Protein AF-A0A0F3M719-F1 (afdb_monomer_lite)

Radius of gyration: 29.71 Å; chains: 1; bounding box: 88×48×57 Å

Structure (mmCIF, N/CA/C/O backbone):
data_AF-A0A0F3M719-F1
#
_entry.id   AF-A0A0F3M719-F1
#
loop_
_atom_site.group_PDB
_atom_site.id
_atom_site.type_symbol
_atom_site.label_atom_id
_atom_site.label_alt_id
_atom_site.label_comp_id
_atom_site.label_asym_id
_atom_site.label_entity_id
_atom_site.label_seq_id
_atom_site.pdbx_PDB_ins_code
_atom_site.Cartn_x
_atom_site.Cartn_y
_atom_site.Cartn_z
_atom_site.occupancy
_atom_site.B_iso_or_equiv
_atom_site.auth_seq_id
_atom_site.auth_comp_id
_atom_site.auth_asym_id
_atom_site.auth_atom_id
_atom_site.pdbx_PDB_model_num
ATOM 1 N N . MET A 1 1 ? -66.375 -19.877 -27.639 1.00 40.12 1 MET A N 1
ATOM 2 C CA . MET A 1 1 ? -66.924 -20.881 -26.702 1.00 40.12 1 MET A CA 1
ATOM 3 C C . MET A 1 1 ? -67.035 -20.257 -25.321 1.00 40.12 1 MET A C 1
ATOM 5 O O . MET A 1 1 ? -66.329 -19.300 -25.039 1.00 40.12 1 MET A O 1
ATOM 9 N N . PHE A 1 2 ? -68.002 -20.745 -24.555 1.00 40.19 2 PHE A N 1
ATOM 10 C CA . PHE A 1 2 ? -68.650 -20.122 -23.407 1.00 40.19 2 PHE A CA 1
ATOM 11 C C . PHE A 1 2 ? -67.786 -19.983 -22.141 1.00 40.19 2 PHE A C 1
ATOM 13 O O . PHE A 1 2 ? -66.869 -20.765 -21.906 1.00 40.19 2 PHE A O 1
ATOM 20 N N . SER A 1 3 ? -68.163 -18.984 -21.333 1.00 46.34 3 SER A N 1
ATOM 21 C CA . SER A 1 3 ? -67.829 -18.742 -19.923 1.00 46.34 3 SER A CA 1
ATOM 22 C C . SER A 1 3 ? -67.869 -19.981 -19.025 1.00 46.34 3 SER A C 1
ATOM 24 O O . SER A 1 3 ? -68.595 -20.923 -19.327 1.00 46.34 3 SER A O 1
ATOM 26 N N . ASN A 1 4 ? -67.208 -19.901 -17.858 1.00 41.94 4 ASN A N 1
ATOM 27 C CA . ASN A 1 4 ? -67.813 -20.014 -16.507 1.00 41.94 4 ASN A CA 1
ATOM 28 C C . ASN A 1 4 ? -66.702 -19.962 -15.428 1.00 41.94 4 ASN A C 1
ATOM 30 O O . ASN A 1 4 ? -65.737 -20.709 -15.493 1.00 41.94 4 ASN A O 1
ATOM 34 N N . LYS A 1 5 ? -66.652 -18.911 -14.594 1.00 41.75 5 LYS A N 1
ATOM 35 C CA . LYS A 1 5 ? -67.224 -18.778 -13.227 1.00 41.75 5 LYS A CA 1
ATOM 36 C C . LYS A 1 5 ? -66.473 -19.547 -12.107 1.00 41.75 5 LYS A C 1
ATOM 38 O O . LYS A 1 5 ? -66.523 -20.765 -12.029 1.00 41.75 5 LYS A O 1
ATOM 43 N N . LYS A 1 6 ? -65.867 -18.751 -11.202 1.00 52.81 6 LYS A N 1
ATOM 44 C CA . LYS A 1 6 ? -65.631 -18.941 -9.735 1.00 52.81 6 LYS A CA 1
ATOM 45 C C . LYS A 1 6 ? -66.930 -19.401 -9.002 1.00 52.81 6 LYS A C 1
ATOM 47 O O . LYS A 1 6 ? -67.964 -19.336 -9.670 1.00 52.81 6 LYS A O 1
ATOM 52 N N . PRO A 1 7 ? -67.009 -19.658 -7.662 1.00 59.62 7 PRO A N 1
ATOM 53 C CA . PRO A 1 7 ? -66.020 -19.631 -6.551 1.00 59.62 7 PRO A CA 1
ATOM 54 C C . PRO A 1 7 ? -66.223 -20.756 -5.471 1.00 59.62 7 PRO A C 1
ATOM 56 O O . PRO A 1 7 ? -67.034 -21.655 -5.649 1.00 59.62 7 PRO A O 1
ATOM 59 N N . SER A 1 8 ? -65.564 -20.616 -4.304 1.00 40.12 8 SER A N 1
ATOM 60 C CA . SER A 1 8 ? -66.115 -20.847 -2.940 1.00 40.12 8 SER A CA 1
ATOM 61 C C . SER A 1 8 ? -65.545 -21.993 -2.094 1.00 40.12 8 SER A C 1
ATOM 63 O O . SER A 1 8 ? -65.624 -23.157 -2.476 1.00 40.12 8 SER A O 1
ATOM 65 N N . ASN A 1 9 ? -65.117 -21.599 -0.883 1.00 40.28 9 ASN A N 1
ATOM 66 C CA . ASN A 1 9 ? -65.198 -22.251 0.442 1.00 40.28 9 ASN A CA 1
ATOM 67 C C . ASN A 1 9 ? -63.859 -22.150 1.192 1.00 40.28 9 ASN A C 1
ATOM 69 O O . ASN A 1 9 ? -62.820 -22.401 0.598 1.00 40.28 9 ASN A O 1
ATOM 73 N N . LYS A 1 10 ? -63.793 -21.850 2.490 1.00 48.28 10 LYS A N 1
ATOM 74 C CA . LYS A 1 10 ? -64.814 -21.622 3.525 1.00 48.28 10 LYS A CA 1
ATOM 75 C C . LYS A 1 10 ? -64.131 -20.931 4.707 1.00 48.28 10 LYS A C 1
ATOM 77 O O . LYS A 1 10 ? -62.946 -21.148 4.944 1.00 48.28 10 LYS A O 1
ATOM 82 N N . ASP A 1 11 ? -64.923 -20.151 5.419 1.00 48.19 11 ASP A N 1
ATOM 83 C CA . ASP A 1 11 ? -64.611 -19.457 6.661 1.00 48.19 11 ASP A CA 1
ATOM 84 C C . ASP A 1 11 ? -64.196 -20.411 7.793 1.00 48.19 11 ASP A C 1
ATOM 86 O O . ASP A 1 11 ? -64.748 -21.506 7.925 1.00 48.19 11 ASP A O 1
ATOM 90 N N . TYR A 1 12 ? -63.300 -19.945 8.663 1.00 49.62 12 TYR A N 1
ATOM 91 C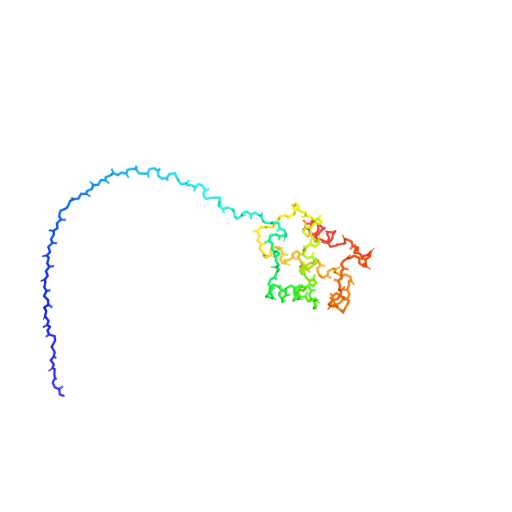 CA . TYR A 1 12 ? -63.414 -20.182 10.102 1.00 49.62 12 TYR A CA 1
ATOM 92 C C . TYR A 1 12 ? -62.745 -19.030 10.870 1.00 49.62 12 TYR A C 1
ATOM 94 O O . TYR A 1 12 ? -61.525 -18.894 10.917 1.00 49.62 12 TYR A O 1
ATOM 102 N N . GLU A 1 13 ? -63.574 -18.172 11.462 1.00 51.41 13 GLU A N 1
ATOM 103 C CA . GLU A 1 13 ? -63.201 -17.378 12.632 1.00 51.41 13 GLU A CA 1
ATOM 104 C C . GLU A 1 13 ? -63.058 -18.309 13.841 1.00 51.41 13 GLU A C 1
ATOM 106 O O . GLU A 1 13 ? -63.906 -19.180 14.025 1.00 51.41 13 GLU A O 1
ATOM 111 N N . GLN A 1 14 ? -62.080 -18.059 14.715 1.00 46.09 14 GLN A N 1
ATOM 112 C CA . GLN A 1 14 ? -62.305 -18.075 16.164 1.00 46.09 14 GLN A CA 1
ATOM 113 C C . GLN A 1 14 ? -61.354 -17.090 16.852 1.00 46.09 14 GLN A C 1
ATOM 115 O O . GLN A 1 14 ? -60.134 -17.169 16.732 1.00 46.09 14 GLN A O 1
ATOM 120 N N . ASN A 1 15 ? -61.967 -16.154 17.570 1.00 48.72 15 ASN A N 1
ATOM 121 C CA . ASN A 1 15 ? -61.346 -15.187 18.462 1.00 48.72 15 ASN A CA 1
ATOM 122 C C . ASN A 1 15 ? -60.939 -15.868 19.781 1.00 48.72 15 ASN A C 1
ATOM 124 O O . ASN A 1 15 ? -61.720 -16.653 20.316 1.00 48.72 15 ASN A O 1
ATOM 128 N N . SER A 1 16 ? -59.796 -15.497 20.367 1.00 50.06 16 SER A N 1
ATOM 129 C CA . SER A 1 16 ? -59.564 -15.653 21.812 1.00 50.06 16 SER A CA 1
ATOM 130 C C . SER A 1 16 ? -58.760 -14.472 22.374 1.00 50.06 16 SER A C 1
ATOM 132 O O . SER A 1 16 ? -57.556 -14.358 22.168 1.00 50.06 16 SER A O 1
ATOM 134 N N . GLU A 1 17 ? -59.511 -13.575 23.007 1.00 46.09 17 GLU A N 1
ATOM 135 C CA . GLU A 1 17 ? -59.223 -12.699 24.151 1.00 46.09 17 GLU A CA 1
ATOM 136 C C . GLU A 1 17 ? -57.779 -12.358 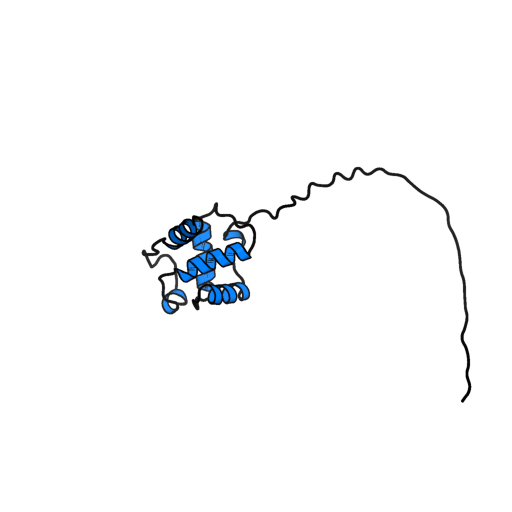24.591 1.00 46.09 17 GLU A C 1
ATOM 138 O O . GLU A 1 17 ? -56.966 -13.211 24.924 1.00 46.09 17 GLU A O 1
ATOM 143 N N . LEU A 1 18 ? -57.584 -11.037 24.742 1.00 48.41 18 LEU A N 1
ATOM 144 C CA . LEU A 1 18 ? -57.021 -10.321 25.903 1.00 48.41 18 LEU A CA 1
ATOM 145 C C . LEU A 1 18 ? -55.708 -10.819 26.533 1.00 48.41 18 LEU A C 1
ATOM 147 O O . LEU A 1 18 ? -55.706 -11.732 27.348 1.00 48.41 18 LEU A O 1
ATOM 151 N N . ALA A 1 19 ? -54.645 -10.026 26.352 1.00 41.00 19 ALA A N 1
ATOM 152 C CA . ALA A 1 19 ? -53.842 -9.507 27.469 1.00 41.00 19 ALA A CA 1
ATOM 153 C C 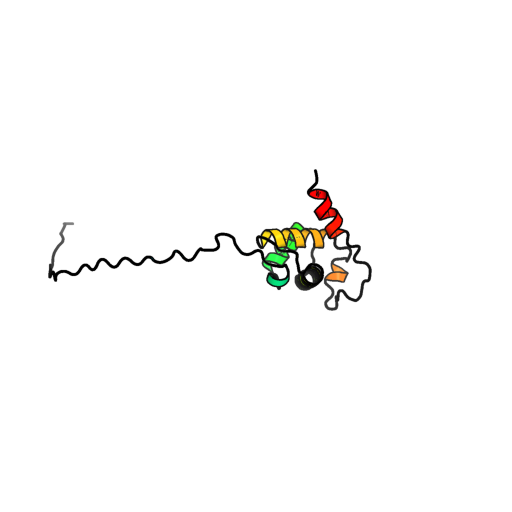. ALA A 1 19 ? -52.848 -8.438 26.979 1.00 41.00 19 ALA A C 1
ATOM 155 O O . ALA A 1 19 ? -51.827 -8.744 26.367 1.00 41.00 19 ALA A O 1
ATOM 156 N N . THR A 1 20 ? -53.103 -7.170 27.299 1.00 56.03 20 THR A N 1
ATOM 157 C CA . THR A 1 20 ? -52.022 -6.186 27.459 1.00 56.03 20 THR A CA 1
ATOM 158 C C . THR A 1 20 ? -51.188 -6.555 28.681 1.00 56.03 20 THR A C 1
ATOM 160 O O . THR A 1 20 ? -51.754 -6.836 29.738 1.00 56.03 20 THR A O 1
ATOM 163 N N . PRO A 1 21 ? -49.864 -6.388 28.601 1.00 46.16 21 PRO A N 1
ATOM 164 C CA . PRO A 1 21 ? -49.206 -5.670 29.675 1.00 46.16 21 PRO A CA 1
ATOM 165 C C . PRO A 1 21 ? -48.354 -4.538 29.107 1.00 46.16 21 PRO A C 1
ATOM 167 O O . PRO A 1 21 ? -47.426 -4.740 28.325 1.00 46.16 21 PRO A O 1
ATOM 170 N N . ALA A 1 22 ? -48.671 -3.326 29.556 1.00 52.62 22 ALA A N 1
ATOM 171 C CA . ALA A 1 22 ? -47.708 -2.246 29.595 1.00 52.62 22 ALA A CA 1
ATOM 172 C C . ALA A 1 22 ? -46.521 -2.714 30.446 1.00 52.62 22 ALA A C 1
ATOM 174 O O . ALA A 1 22 ? -46.652 -2.909 31.653 1.00 52.62 22 ALA A O 1
ATOM 175 N N . ILE A 1 23 ? -45.370 -2.911 29.812 1.00 55.78 23 ILE A N 1
ATOM 176 C CA . ILE A 1 23 ? -44.088 -2.946 30.504 1.00 55.78 23 ILE A CA 1
ATOM 177 C C . ILE A 1 23 ? -43.212 -1.929 29.794 1.00 55.78 23 ILE A C 1
ATOM 179 O O . ILE A 1 23 ? -42.648 -2.183 28.731 1.00 55.78 23 ILE A O 1
ATOM 183 N N . THR A 1 24 ? -43.147 -0.753 30.409 1.00 55.75 24 THR A N 1
ATOM 184 C CA . THR A 1 24 ? -42.039 0.186 30.306 1.00 55.75 24 THR A CA 1
ATOM 185 C C . THR A 1 24 ? -40.735 -0.597 30.405 1.00 55.75 24 THR A C 1
ATOM 187 O O . THR A 1 24 ? -40.338 -1.086 31.463 1.00 55.75 24 THR A O 1
ATOM 190 N N . LYS A 1 25 ? -40.078 -0.767 29.264 1.00 51.66 25 LYS A N 1
ATOM 191 C CA . LYS A 1 25 ? -38.650 -1.023 29.218 1.00 51.66 25 LYS A CA 1
ATOM 192 C C . LYS A 1 25 ? -38.047 0.267 28.713 1.00 51.66 25 LYS A C 1
ATOM 194 O O . LYS A 1 25 ? -38.029 0.520 27.511 1.00 51.66 25 LYS A O 1
ATOM 199 N N . ASP A 1 26 ? -37.578 1.067 29.662 1.00 50.09 26 ASP A N 1
ATOM 200 C CA . ASP A 1 26 ? -36.448 1.960 29.460 1.00 50.09 26 ASP A CA 1
ATOM 201 C C . ASP A 1 26 ? -35.283 1.086 28.979 1.00 50.09 26 ASP A C 1
ATOM 203 O O . ASP A 1 26 ? -34.432 0.643 29.746 1.00 50.09 26 ASP A O 1
ATOM 207 N N . SER A 1 27 ? -35.315 0.717 27.698 1.00 52.25 27 SER A N 1
ATOM 208 C CA . SER A 1 27 ? -34.164 0.151 27.029 1.00 52.25 27 SER A CA 1
ATOM 209 C C . SER A 1 27 ? -33.280 1.346 26.772 1.00 52.25 27 SER A C 1
ATOM 211 O O . SER A 1 27 ? -33.437 2.052 25.777 1.00 52.25 27 SER A O 1
ATOM 213 N N . GLU A 1 28 ? -32.428 1.602 27.758 1.00 57.78 28 GLU A N 1
ATOM 214 C CA . GLU A 1 28 ? -31.214 2.380 27.640 1.00 57.78 28 GLU A CA 1
ATOM 215 C C . GLU A 1 28 ? -30.678 2.173 26.223 1.00 57.78 28 GLU A C 1
ATOM 217 O O . GLU A 1 28 ? -30.270 1.073 25.840 1.00 57.78 28 GLU A O 1
ATOM 222 N N . VAL A 1 29 ? -30.842 3.206 25.395 1.00 54.56 29 VAL A N 1
ATOM 223 C CA . VAL A 1 29 ? -30.258 3.268 24.064 1.00 54.56 29 VAL A CA 1
ATOM 224 C C . VAL A 1 29 ? -28.768 3.213 24.332 1.00 54.56 29 VAL A C 1
ATOM 226 O O . VAL A 1 29 ? -28.162 4.225 24.691 1.00 54.56 29 VAL A O 1
ATOM 229 N N . GLU A 1 30 ? -28.210 2.002 24.258 1.00 55.75 30 GLU A N 1
ATOM 230 C CA . GLU A 1 30 ? -26.781 1.762 24.207 1.00 55.75 30 GLU A CA 1
ATOM 231 C C . GLU A 1 30 ? -26.267 2.770 23.195 1.00 55.75 30 GLU A C 1
ATOM 233 O O . GLU A 1 30 ? -26.687 2.754 22.034 1.00 55.75 30 GLU A O 1
ATOM 238 N N . LYS A 1 31 ? -25.496 3.745 23.688 1.00 56.78 31 LYS A N 1
ATOM 239 C CA . LYS A 1 31 ? -24.951 4.828 22.883 1.00 56.78 31 LYS A CA 1
ATOM 240 C C . LYS A 1 31 ? -24.117 4.167 21.804 1.00 56.78 31 LYS A C 1
ATOM 242 O O . LYS A 1 31 ? -22.946 3.862 22.007 1.00 56.78 31 LYS A O 1
ATOM 247 N N . ASN A 1 32 ? -24.758 3.931 20.670 1.00 57.97 32 ASN A N 1
ATOM 248 C CA . ASN A 1 32 ? -24.142 3.580 19.423 1.00 57.97 32 ASN A CA 1
ATOM 249 C C . ASN A 1 32 ? -23.078 4.644 19.204 1.00 57.97 32 ASN A C 1
ATOM 251 O O . ASN A 1 32 ? -23.387 5.808 18.951 1.00 57.97 32 ASN A O 1
ATOM 255 N N . GLU A 1 33 ? -21.811 4.280 19.399 1.00 59.00 33 GLU A N 1
ATOM 256 C CA . GLU A 1 33 ? -20.704 5.136 19.013 1.00 59.00 33 GLU A CA 1
ATOM 257 C C . GLU A 1 33 ? -20.883 5.398 17.513 1.00 59.00 33 GLU A C 1
ATOM 259 O O . GLU A 1 33 ? -20.552 4.580 16.660 1.00 59.00 33 GLU A O 1
ATOM 264 N N . CYS A 1 34 ? -21.505 6.537 17.209 1.00 60.91 34 CYS A N 1
ATOM 265 C CA . CYS A 1 34 ? -22.009 6.940 15.896 1.00 60.91 34 CYS A CA 1
ATOM 266 C C . CYS A 1 34 ? -20.868 7.139 14.879 1.00 60.91 34 CYS A C 1
ATOM 268 O O . CYS A 1 34 ? -21.080 7.325 13.683 1.00 60.91 34 CYS A O 1
ATOM 270 N N . CYS A 1 35 ? -19.626 7.061 15.353 1.00 60.09 35 CYS A N 1
ATOM 271 C CA . CYS A 1 35 ? -18.426 7.289 14.582 1.00 60.09 35 CYS A CA 1
ATOM 272 C C . CYS A 1 35 ? -17.678 5.962 14.396 1.00 60.09 35 CYS A C 1
ATOM 274 O O . CYS A 1 35 ? -17.277 5.357 15.395 1.00 60.09 35 CYS A O 1
ATOM 276 N N . PRO A 1 36 ? -17.401 5.521 13.154 1.00 63.69 36 PRO A N 1
ATOM 277 C CA . PRO A 1 36 ? -16.514 4.387 12.943 1.00 63.69 36 PRO A CA 1
ATOM 278 C C . PRO A 1 36 ? -15.166 4.675 13.613 1.00 63.69 36 PRO A C 1
ATOM 280 O O . PRO A 1 36 ? -14.522 5.696 13.342 1.00 63.69 36 PRO A O 1
ATOM 283 N N . LYS A 1 37 ? -14.749 3.781 14.517 1.00 75.50 37 LYS A N 1
ATOM 284 C CA . LYS A 1 37 ? -13.455 3.882 15.200 1.00 75.50 37 LYS A CA 1
ATOM 285 C C . LYS A 1 37 ? -12.358 3.967 14.148 1.00 75.50 37 LYS A C 1
ATOM 287 O O . LYS A 1 37 ? -12.283 3.128 13.249 1.00 75.50 37 LYS A O 1
ATOM 292 N N . ARG A 1 38 ? -11.513 4.996 14.252 1.00 85.56 38 ARG A N 1
ATOM 293 C CA . ARG A 1 38 ? -10.373 5.153 13.345 1.00 85.56 38 ARG A CA 1
ATOM 294 C C . ARG A 1 38 ? -9.445 3.955 13.520 1.00 85.56 38 ARG A C 1
ATOM 296 O O . ARG A 1 38 ? -9.071 3.625 14.642 1.00 85.56 38 ARG A O 1
ATOM 303 N N . LYS A 1 39 ? -9.059 3.340 12.408 1.00 89.44 39 LYS A N 1
ATOM 304 C CA . LYS A 1 39 ? -8.203 2.149 12.379 1.00 89.44 39 LYS A CA 1
ATOM 305 C C . LYS A 1 39 ? -6.770 2.517 12.012 1.00 89.44 39 LYS A C 1
ATOM 307 O O . LYS A 1 39 ? -6.546 3.473 11.266 1.00 89.44 39 LYS A O 1
ATOM 312 N N . ARG A 1 40 ? -5.798 1.779 12.532 1.00 91.75 40 ARG A N 1
ATOM 313 C CA . ARG A 1 40 ? -4.373 1.901 12.197 1.00 91.75 40 ARG A CA 1
ATOM 314 C C . ARG A 1 40 ? -4.089 1.240 10.852 1.00 91.75 40 ARG A C 1
ATOM 316 O O . ARG A 1 40 ? -4.855 0.397 10.408 1.00 91.75 40 ARG A O 1
ATOM 323 N N . LEU A 1 41 ? -2.960 1.574 10.221 1.00 90.06 41 LEU A N 1
ATOM 324 C CA . LEU A 1 41 ? -2.508 0.920 8.975 1.00 90.06 41 LEU A CA 1
ATOM 325 C C . LEU A 1 41 ? -2.415 -0.605 9.108 1.00 90.06 41 LEU A C 1
ATOM 327 O O . LEU A 1 41 ? -2.820 -1.317 8.194 1.00 90.06 41 LEU A O 1
ATOM 331 N N . ALA A 1 42 ? -1.923 -1.087 10.253 1.00 90.81 42 ALA A N 1
ATOM 332 C CA . ALA A 1 42 ? -1.797 -2.516 10.534 1.00 90.81 42 ALA A CA 1
ATOM 333 C C . ALA A 1 42 ? -3.148 -3.250 10.469 1.00 90.81 42 ALA A C 1
ATOM 335 O O . ALA A 1 42 ? -3.192 -4.401 10.049 1.00 90.81 42 ALA A O 1
ATOM 336 N N . ASP A 1 43 ? -4.251 -2.572 10.798 1.00 93.69 43 ASP A N 1
ATOM 337 C CA . ASP A 1 43 ? -5.595 -3.162 10.807 1.00 93.69 43 ASP A CA 1
ATOM 338 C C . ASP A 1 43 ? -6.150 -3.409 9.391 1.00 93.69 43 ASP A C 1
ATOM 340 O O . ASP A 1 43 ? -7.204 -4.025 9.238 1.00 93.69 43 ASP A O 1
ATOM 344 N N . TYR A 1 44 ? -5.476 -2.896 8.355 1.00 93.38 44 TYR A N 1
ATOM 345 C CA . TYR A 1 44 ? -5.823 -3.110 6.947 1.00 93.38 44 TYR A CA 1
ATOM 346 C C . TYR A 1 44 ? -4.927 -4.154 6.271 1.00 93.38 44 TYR A C 1
ATOM 348 O O . TYR A 1 44 ? -5.038 -4.351 5.063 1.00 93.38 44 TYR A O 1
ATOM 356 N N . TYR A 1 45 ? -4.025 -4.799 7.016 1.00 93.56 45 TYR A N 1
ATOM 357 C CA . TYR A 1 45 ? -3.152 -5.835 6.480 1.00 93.56 45 TYR A CA 1
ATOM 358 C C . TYR A 1 45 ? -3.798 -7.233 6.574 1.00 93.56 45 TYR A C 1
ATOM 360 O O . TYR A 1 45 ? -4.314 -7.582 7.637 1.00 93.56 45 TYR A O 1
ATOM 368 N N . PRO A 1 46 ? -3.687 -8.081 5.533 1.00 95.94 46 PRO A N 1
ATOM 369 C CA . PRO A 1 46 ? -3.171 -7.774 4.198 1.00 95.94 46 PRO A CA 1
ATOM 370 C C . PRO A 1 46 ? -4.225 -7.079 3.322 1.00 95.94 46 PRO A C 1
ATOM 372 O O . PRO A 1 46 ? -5.428 -7.272 3.498 1.00 95.94 46 PRO A O 1
ATOM 375 N N . LEU A 1 47 ? -3.766 -6.315 2.330 1.00 95.88 47 LEU A N 1
ATOM 376 C CA . LEU A 1 47 ? -4.635 -5.783 1.280 1.00 95.88 47 LEU A CA 1
ATOM 377 C C . LEU A 1 47 ? -5.047 -6.888 0.310 1.00 95.88 47 LEU A C 1
ATOM 379 O O . LEU A 1 47 ? -4.289 -7.838 0.080 1.00 95.88 47 LEU A O 1
ATOM 383 N N . THR A 1 48 ? -6.239 -6.745 -0.271 1.00 96.81 48 THR A N 1
ATOM 384 C CA . THR A 1 48 ? -6.769 -7.708 -1.241 1.00 96.81 48 THR A CA 1
ATOM 385 C C . THR A 1 48 ? -6.191 -7.463 -2.643 1.00 96.81 48 THR A C 1
ATOM 387 O O . THR A 1 48 ? -5.649 -6.385 -2.917 1.00 96.81 48 THR A O 1
ATOM 390 N N . PRO A 1 49 ? -6.292 -8.433 -3.570 1.00 97.25 49 PRO A N 1
ATOM 391 C CA . PRO A 1 49 ? -5.900 -8.228 -4.966 1.00 97.25 49 PRO A CA 1
ATOM 392 C C . PRO A 1 49 ? -6.591 -7.033 -5.632 1.00 97.25 49 PRO A C 1
ATOM 394 O O . PRO A 1 49 ? -5.961 -6.307 -6.399 1.00 97.25 49 PRO A O 1
ATOM 397 N N . GLU A 1 50 ? -7.854 -6.775 -5.299 1.00 97.69 50 GLU A N 1
ATOM 398 C CA . G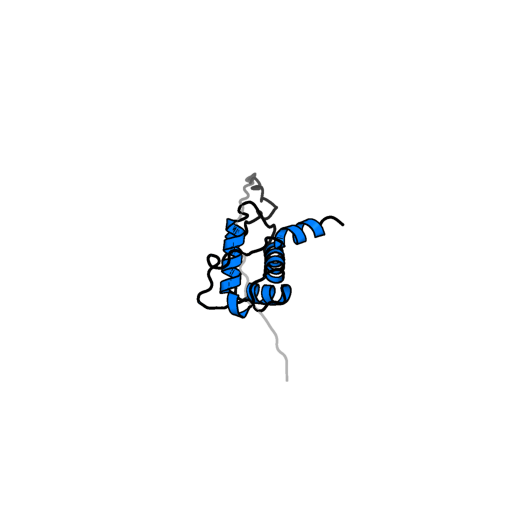LU A 1 50 ? -8.622 -5.644 -5.825 1.00 97.69 50 GLU A CA 1
ATOM 399 C C . GLU A 1 50 ? -8.030 -4.309 -5.358 1.00 97.69 50 GLU A C 1
ATOM 401 O O . GLU A 1 50 ? -7.853 -3.391 -6.162 1.00 97.69 50 GLU A O 1
ATOM 406 N N . ASP A 1 51 ? -7.653 -4.217 -4.079 1.00 97.19 51 ASP A N 1
ATOM 407 C CA . ASP A 1 51 ? -6.969 -3.042 -3.536 1.00 97.19 51 ASP A CA 1
ATOM 408 C C . ASP A 1 51 ? -5.625 -2.814 -4.234 1.00 97.19 51 ASP A C 1
ATOM 410 O O . ASP A 1 51 ? -5.271 -1.677 -4.544 1.00 97.19 51 ASP A O 1
ATOM 414 N N . ALA A 1 52 ? -4.877 -3.886 -4.512 1.00 96.69 52 ALA A N 1
ATOM 415 C CA . ALA A 1 52 ? -3.600 -3.795 -5.210 1.00 96.69 52 ALA A CA 1
ATOM 416 C C . ALA A 1 52 ? -3.768 -3.234 -6.630 1.00 96.69 52 ALA A C 1
ATOM 418 O O . ALA A 1 52 ? -3.017 -2.343 -7.022 1.00 96.69 52 ALA A O 1
ATOM 419 N N . VAL A 1 53 ? -4.786 -3.677 -7.377 1.00 97.56 53 VAL A N 1
ATOM 420 C CA . VAL A 1 53 ? -5.102 -3.127 -8.708 1.00 97.56 53 VAL A CA 1
ATOM 421 C C . VAL A 1 53 ? -5.454 -1.640 -8.622 1.00 97.56 53 VAL A C 1
ATOM 423 O O . VAL A 1 53 ? -4.998 -0.844 -9.446 1.00 97.56 53 VAL A O 1
ATOM 426 N N . ILE A 1 54 ? -6.230 -1.236 -7.612 1.00 97.56 54 ILE A N 1
ATOM 427 C CA . ILE A 1 54 ? -6.547 0.178 -7.366 1.00 97.56 54 ILE A CA 1
ATOM 428 C C . ILE A 1 54 ? -5.264 0.973 -7.086 1.00 97.56 54 ILE A C 1
ATOM 430 O O . ILE A 1 54 ? -5.034 2.010 -7.707 1.00 97.56 54 ILE A O 1
ATOM 434 N N . LEU A 1 55 ? -4.395 0.471 -6.207 1.00 97.06 55 LEU A N 1
ATOM 435 C CA . LEU A 1 55 ? -3.133 1.119 -5.849 1.00 97.06 55 LEU A CA 1
ATOM 436 C C . LEU A 1 55 ? -2.179 1.250 -7.035 1.00 97.06 55 LEU A C 1
ATOM 438 O O . LEU A 1 55 ? -1.551 2.298 -7.190 1.00 97.06 55 LEU A O 1
ATOM 442 N N . GLN A 1 56 ? -2.096 0.235 -7.893 1.00 96.88 56 GLN A N 1
ATOM 443 C CA . GLN A 1 56 ? -1.289 0.283 -9.113 1.00 96.88 56 GLN A CA 1
ATOM 444 C C . GLN A 1 56 ? -1.762 1.397 -10.051 1.00 96.88 56 GLN A C 1
ATOM 446 O O . GLN A 1 56 ? -0.947 2.170 -10.556 1.00 96.88 56 GLN A O 1
ATOM 451 N N . ARG A 1 57 ? -3.084 1.535 -10.229 1.00 96.94 57 ARG A N 1
ATOM 452 C CA . ARG A 1 57 ? -3.682 2.608 -11.040 1.00 96.94 57 ARG A CA 1
ATOM 453 C C . ARG A 1 57 ? -3.437 3.986 -10.427 1.00 96.94 57 ARG A C 1
ATOM 455 O O . ARG A 1 57 ? -2.997 4.890 -11.125 1.00 96.94 57 ARG A O 1
ATOM 462 N N . MET A 1 58 ? -3.681 4.142 -9.126 1.00 95.06 58 MET A N 1
ATOM 463 C CA . MET A 1 58 ? -3.539 5.429 -8.432 1.00 95.06 58 MET A CA 1
ATOM 464 C C . MET A 1 58 ? -2.089 5.910 -8.351 1.00 95.06 58 MET A C 1
ATOM 466 O O . MET A 1 58 ? -1.838 7.109 -8.402 1.00 95.06 58 MET A O 1
ATOM 470 N N . SER A 1 59 ? -1.136 4.988 -8.205 1.00 93.44 59 SER A N 1
ATOM 471 C CA . SER A 1 59 ? 0.290 5.323 -8.140 1.00 93.44 59 SER A CA 1
ATOM 472 C C . SER A 1 59 ? 0.960 5.407 -9.511 1.00 93.44 59 SER A C 1
ATOM 474 O O . SER A 1 59 ? 2.060 5.940 -9.598 1.00 93.44 59 SER A O 1
ATOM 476 N N . SER A 1 60 ? 0.315 4.909 -10.576 1.00 95.00 60 SER A N 1
ATOM 477 C CA . SER A 1 60 ? 0.928 4.695 -11.899 1.00 95.00 60 SER A CA 1
ATOM 478 C C . SER A 1 60 ? 2.167 3.789 -11.851 1.00 95.00 60 SER A C 1
ATOM 480 O O . SER A 1 60 ? 3.139 3.986 -12.579 1.00 95.00 60 SER A O 1
ATOM 482 N N . ARG A 1 61 ? 2.152 2.791 -10.959 1.00 93.94 61 ARG A N 1
ATOM 483 C CA . ARG A 1 61 ? 3.271 1.873 -10.710 1.00 93.94 61 ARG A CA 1
ATOM 484 C C . ARG A 1 61 ? 2.761 0.438 -10.626 1.00 93.94 61 ARG A C 1
ATOM 486 O O . ARG A 1 61 ? 1.898 0.131 -9.812 1.00 93.94 61 ARG A O 1
ATOM 493 N N . SER A 1 62 ? 3.332 -0.473 -11.407 1.00 95.06 62 SER A N 1
ATOM 494 C CA . SER A 1 62 ? 2.952 -1.895 -11.455 1.00 95.06 62 SER A CA 1
ATOM 495 C C . SER A 1 62 ? 3.638 -2.743 -10.370 1.00 95.06 62 SER A C 1
ATOM 497 O O . SER A 1 62 ? 4.177 -3.818 -10.636 1.00 95.06 62 SER A O 1
ATOM 499 N N . PHE A 1 63 ? 3.638 -2.267 -9.122 1.00 94.00 63 PHE A N 1
ATOM 500 C CA . PHE A 1 63 ? 4.140 -3.054 -7.994 1.00 94.00 63 PHE A CA 1
ATOM 501 C C . PHE A 1 63 ? 3.220 -4.240 -7.697 1.00 94.00 63 PHE A C 1
ATOM 503 O O . PHE A 1 63 ? 1.995 -4.108 -7.704 1.00 94.00 63 PHE A O 1
ATOM 510 N N . ASN A 1 64 ? 3.797 -5.405 -7.420 1.00 94.19 64 ASN A N 1
ATOM 511 C CA . ASN A 1 64 ? 3.035 -6.596 -7.083 1.00 94.19 64 ASN A CA 1
ATOM 512 C C . ASN A 1 64 ? 2.428 -6.486 -5.670 1.00 94.19 64 ASN A C 1
ATOM 514 O O . ASN A 1 64 ? 2.873 -5.706 -4.824 1.00 94.19 64 ASN A O 1
ATOM 518 N N . ILE A 1 65 ? 1.390 -7.283 -5.410 1.00 95.38 65 ILE A N 1
ATOM 519 C CA . ILE A 1 65 ? 0.678 -7.262 -4.125 1.00 95.38 65 ILE A CA 1
ATOM 520 C C . ILE A 1 65 ? 1.589 -7.605 -2.940 1.00 95.38 65 ILE A C 1
ATOM 522 O O . ILE A 1 65 ? 1.400 -7.074 -1.848 1.00 95.38 65 ILE A O 1
ATOM 526 N N . TYR A 1 66 ? 2.603 -8.449 -3.154 1.00 93.69 66 TYR A N 1
ATOM 527 C CA . TYR A 1 66 ? 3.563 -8.811 -2.117 1.00 93.69 66 TYR A CA 1
ATOM 528 C C . TYR A 1 66 ? 4.342 -7.580 -1.641 1.00 93.69 66 TYR A C 1
ATOM 530 O O . TYR A 1 66 ? 4.317 -7.267 -0.453 1.00 93.69 66 TYR A O 1
ATOM 538 N N . PHE A 1 67 ? 4.948 -6.826 -2.560 1.00 92.81 67 PHE A N 1
ATOM 539 C CA . PHE A 1 67 ? 5.658 -5.589 -2.252 1.00 92.81 67 PHE A CA 1
ATOM 540 C C . PHE A 1 67 ? 4.740 -4.560 -1.590 1.00 92.81 67 PHE A C 1
ATOM 542 O O . PHE A 1 67 ? 5.103 -3.977 -0.570 1.00 92.81 67 PHE A O 1
ATOM 549 N N . ILE A 1 68 ? 3.531 -4.374 -2.130 1.00 94.44 68 ILE A N 1
ATOM 550 C CA . ILE A 1 68 ? 2.532 -3.447 -1.579 1.00 94.44 68 ILE A CA 1
ATOM 551 C C . ILE A 1 68 ? 2.218 -3.787 -0.112 1.00 94.44 68 ILE A C 1
ATOM 553 O O . ILE A 1 68 ? 2.218 -2.903 0.746 1.00 94.44 68 ILE A O 1
ATOM 557 N N . ASN A 1 69 ? 1.995 -5.065 0.193 1.00 95.00 69 ASN A N 1
ATOM 558 C CA . ASN A 1 69 ? 1.706 -5.534 1.547 1.00 95.00 69 ASN A CA 1
ATOM 559 C C . ASN A 1 69 ? 2.917 -5.403 2.481 1.00 95.00 69 ASN A C 1
ATOM 561 O O . ASN A 1 69 ? 2.765 -5.003 3.637 1.00 95.00 69 ASN A O 1
ATOM 565 N N . GLN A 1 70 ? 4.128 -5.654 1.984 1.00 91.50 70 GLN A N 1
ATOM 566 C CA . GLN A 1 70 ? 5.350 -5.413 2.751 1.00 91.50 70 GLN A CA 1
ATOM 567 C C . GLN A 1 70 ? 5.536 -3.913 3.051 1.00 91.50 70 GLN A C 1
ATOM 569 O O . GLN A 1 70 ? 5.925 -3.546 4.162 1.00 91.50 70 GLN A O 1
ATOM 574 N N . LEU A 1 71 ? 5.230 -3.027 2.093 1.00 91.44 71 LEU A N 1
ATOM 575 C CA . LEU A 1 71 ? 5.295 -1.578 2.293 1.00 91.44 71 LEU A CA 1
ATOM 576 C C . LEU A 1 71 ? 4.275 -1.127 3.345 1.00 91.44 71 LEU A C 1
ATOM 578 O O . LEU A 1 71 ? 4.612 -0.319 4.211 1.00 91.44 71 LEU A O 1
ATOM 582 N N . LEU A 1 72 ? 3.059 -1.685 3.312 1.00 93.06 72 LEU A N 1
ATOM 583 C CA . LEU A 1 72 ? 2.020 -1.414 4.305 1.00 93.06 72 LEU A CA 1
ATOM 584 C C . LEU A 1 72 ? 2.500 -1.760 5.721 1.00 93.06 72 LEU A C 1
ATOM 586 O O . LEU A 1 72 ? 2.410 -0.911 6.607 1.00 93.06 72 LEU A O 1
ATOM 590 N N . LEU A 1 73 ? 3.055 -2.962 5.920 1.00 91.62 73 LEU A N 1
ATOM 591 C CA . LEU A 1 73 ? 3.614 -3.386 7.212 1.00 91.62 73 LEU A CA 1
ATOM 592 C C . LEU A 1 73 ? 4.748 -2.474 7.677 1.00 91.62 73 LEU A C 1
ATOM 594 O O . LEU A 1 73 ? 4.825 -2.085 8.844 1.00 91.62 73 LEU A O 1
ATOM 598 N N . LYS A 1 74 ? 5.645 -2.103 6.762 1.00 88.25 74 LYS A N 1
ATOM 599 C CA . LYS A 1 74 ? 6.747 -1.196 7.082 1.00 88.25 74 LYS A CA 1
ATOM 600 C C . LYS A 1 74 ? 6.222 0.163 7.552 1.00 88.25 74 LYS A C 1
ATOM 602 O O . LYS A 1 74 ? 6.691 0.682 8.565 1.00 88.25 74 LYS A O 1
ATOM 607 N N . LEU A 1 75 ? 5.235 0.725 6.854 1.00 88.25 75 LEU A N 1
ATOM 608 C CA . LEU A 1 75 ? 4.613 2.000 7.217 1.00 88.25 75 LEU A CA 1
ATOM 609 C C . LEU A 1 75 ? 3.824 1.908 8.525 1.00 88.25 75 LEU A C 1
ATOM 611 O O . LEU A 1 75 ? 3.893 2.837 9.330 1.00 88.25 75 LEU A O 1
ATOM 615 N N . SER A 1 76 ? 3.124 0.798 8.777 1.00 90.19 76 SER A N 1
ATOM 616 C CA . SER A 1 76 ? 2.400 0.600 10.035 1.00 90.19 76 SER A CA 1
ATOM 617 C C . SER A 1 76 ? 3.339 0.523 11.234 1.00 90.19 76 SER A C 1
ATOM 619 O O . SER A 1 76 ? 3.047 1.117 12.269 1.00 90.19 76 SER A O 1
ATOM 621 N N . ASN A 1 77 ? 4.485 -0.146 11.084 1.00 87.81 77 ASN A N 1
ATOM 622 C CA . ASN A 1 77 ? 5.499 -0.239 12.136 1.00 87.81 77 ASN A CA 1
ATOM 623 C C . ASN A 1 77 ? 6.182 1.105 12.389 1.00 87.81 77 ASN A C 1
ATOM 625 O O . ASN A 1 77 ? 6.488 1.445 13.529 1.00 87.81 77 ASN A O 1
ATOM 629 N N . LYS A 1 78 ? 6.401 1.889 11.329 1.00 85.44 78 LYS A N 1
ATOM 630 C CA . LYS A 1 78 ? 7.032 3.202 11.439 1.00 85.44 78 LYS A CA 1
ATOM 631 C C . LYS A 1 78 ? 6.107 4.261 12.046 1.00 85.44 78 LYS A C 1
ATOM 633 O O . LYS A 1 78 ? 6.571 5.131 12.779 1.00 85.44 78 LYS A O 1
ATOM 638 N N . TYR A 1 79 ? 4.807 4.196 11.754 1.00 85.38 79 TYR A N 1
ATOM 639 C CA . TYR A 1 79 ? 3.814 5.174 12.208 1.00 85.38 79 TYR A CA 1
ATOM 640 C C . TYR A 1 79 ? 2.642 4.498 12.939 1.00 85.38 79 TYR A C 1
ATOM 642 O O . TYR A 1 79 ? 1.499 4.588 12.481 1.00 85.38 79 TYR A O 1
ATOM 650 N N . PRO A 1 80 ? 2.880 3.871 14.109 1.00 82.25 80 PRO A N 1
ATOM 651 C CA . PRO A 1 80 ? 1.861 3.086 14.813 1.00 82.25 80 PRO A CA 1
ATOM 652 C C . PRO A 1 80 ? 0.667 3.929 15.286 1.00 82.25 80 PRO A C 1
ATOM 654 O O . PRO A 1 80 ? -0.435 3.415 15.455 1.00 82.25 80 PRO A O 1
ATOM 657 N N . ASN A 1 81 ? 0.872 5.238 15.463 1.00 82.12 81 ASN A N 1
ATOM 658 C CA . ASN A 1 81 ? -0.150 6.180 15.921 1.00 82.12 81 ASN A CA 1
ATOM 659 C C . ASN A 1 81 ? -0.909 6.867 14.775 1.00 82.12 81 ASN A C 1
ATOM 661 O O . ASN A 1 81 ? -1.747 7.737 15.028 1.00 82.12 81 ASN A O 1
ATOM 665 N N . ARG A 1 82 ? -0.636 6.515 13.511 1.00 84.25 82 ARG A N 1
ATOM 666 C CA . ARG A 1 82 ? -1.368 7.075 12.372 1.00 84.25 82 ARG A CA 1
ATOM 667 C C . ARG A 1 82 ? -2.657 6.286 12.156 1.00 84.25 82 ARG A C 1
ATOM 669 O O . ARG A 1 82 ? -2.633 5.105 11.816 1.00 84.25 82 ARG A O 1
ATOM 676 N N . HIS A 1 83 ? -3.779 6.970 12.348 1.00 88.56 83 HIS A N 1
ATOM 677 C CA . HIS A 1 83 ? -5.111 6.389 12.240 1.00 88.56 83 HIS A CA 1
ATOM 678 C C . HIS A 1 83 ? -5.855 6.967 11.036 1.00 88.56 83 HIS A C 1
ATOM 680 O O . HIS A 1 83 ? -5.730 8.150 10.717 1.00 88.56 83 HIS A O 1
ATOM 686 N N . PHE A 1 84 ? -6.666 6.132 10.400 1.00 88.69 84 PHE A N 1
ATOM 687 C CA . PHE A 1 84 ? -7.436 6.456 9.210 1.00 88.69 84 PHE A CA 1
ATOM 688 C C . PHE A 1 84 ? -8.922 6.252 9.483 1.00 88.69 84 PHE A C 1
ATOM 690 O O . PHE A 1 84 ? -9.324 5.287 10.134 1.00 88.69 84 PHE A O 1
ATOM 697 N N . ALA A 1 85 ? -9.739 7.173 8.972 1.00 88.00 85 ALA A N 1
ATOM 698 C CA . ALA A 1 85 ? -11.189 7.124 9.140 1.00 88.00 85 ALA A CA 1
ATOM 699 C C . ALA A 1 85 ? -11.838 5.982 8.342 1.00 88.00 85 ALA A C 1
ATOM 701 O O . ALA A 1 85 ? -12.862 5.451 8.755 1.00 88.00 85 ALA A O 1
ATOM 702 N N . ASN A 1 86 ? -11.260 5.612 7.195 1.00 89.94 86 ASN A N 1
ATOM 703 C CA . ASN A 1 86 ? -11.785 4.572 6.314 1.00 89.94 86 ASN A CA 1
ATOM 704 C C . ASN A 1 86 ? -10.692 4.001 5.393 1.00 89.94 86 ASN A C 1
ATOM 706 O O . ASN A 1 86 ? -9.587 4.545 5.296 1.00 89.94 86 ASN A O 1
ATOM 710 N N . LYS A 1 87 ? -11.034 2.918 4.684 1.00 92.69 87 LYS A N 1
ATOM 711 C CA . LYS A 1 87 ? -10.142 2.213 3.752 1.00 92.69 87 LYS A CA 1
ATOM 712 C C . LYS A 1 87 ? -9.677 3.102 2.596 1.00 92.69 87 LYS A C 1
ATOM 714 O O . LYS A 1 87 ? -8.506 3.071 2.239 1.00 92.69 87 LYS A O 1
ATOM 719 N N . THR A 1 88 ? -10.546 3.954 2.058 1.00 93.06 88 THR A N 1
ATOM 720 C CA . THR A 1 88 ? -10.197 4.878 0.967 1.00 93.06 88 THR A CA 1
ATOM 721 C C . THR A 1 88 ? -9.069 5.834 1.359 1.00 93.06 88 THR A C 1
ATOM 723 O O . THR A 1 88 ? -8.166 6.091 0.564 1.00 93.06 88 THR A O 1
ATOM 726 N N . ALA A 1 89 ? -9.069 6.337 2.596 1.00 91.50 89 ALA A N 1
ATOM 727 C CA . ALA A 1 89 ? -7.989 7.180 3.104 1.00 91.50 89 ALA A CA 1
ATOM 728 C C . ALA A 1 89 ? -6.654 6.416 3.195 1.00 91.50 89 ALA A C 1
ATOM 730 O O . ALA A 1 89 ? -5.604 6.978 2.878 1.00 91.50 89 ALA A O 1
ATOM 731 N N . VAL A 1 90 ? -6.696 5.131 3.564 1.00 93.00 90 VAL A N 1
ATOM 732 C CA . VAL A 1 90 ? -5.517 4.249 3.566 1.00 93.00 90 VAL A CA 1
ATOM 733 C C . VAL A 1 90 ? -5.000 4.023 2.153 1.00 93.00 90 VAL A C 1
ATOM 735 O O . VAL A 1 90 ? -3.805 4.179 1.920 1.00 93.00 90 VAL A O 1
ATOM 738 N N . LEU A 1 91 ? -5.881 3.714 1.197 1.00 95.44 91 LEU A N 1
ATOM 739 C CA . LEU A 1 91 ? -5.484 3.492 -0.195 1.00 95.44 91 LEU A CA 1
ATOM 740 C C . LEU A 1 91 ? -4.868 4.753 -0.813 1.00 95.44 91 LEU A C 1
ATOM 742 O O . LEU A 1 91 ? -3.828 4.667 -1.453 1.00 95.44 91 LEU A O 1
ATOM 746 N N . ASN A 1 92 ? -5.426 5.938 -0.548 1.00 93.56 92 ASN A N 1
ATOM 747 C CA . ASN A 1 92 ? -4.821 7.206 -0.968 1.00 93.56 92 ASN A CA 1
ATOM 748 C C . ASN A 1 92 ? -3.423 7.416 -0.370 1.00 93.56 92 ASN A C 1
ATOM 750 O O . ASN A 1 92 ? -2.501 7.830 -1.069 1.00 93.56 92 ASN A O 1
ATOM 754 N N . TYR A 1 93 ? -3.254 7.131 0.921 1.00 93.00 93 TYR A N 1
ATOM 755 C CA . TYR A 1 93 ? -1.959 7.247 1.589 1.00 93.00 93 TYR A CA 1
ATOM 756 C C . TYR A 1 93 ? -0.924 6.274 1.009 1.00 93.00 93 TYR A C 1
ATOM 758 O O . TYR A 1 93 ? 0.184 6.686 0.663 1.00 93.00 93 TYR A O 1
ATOM 766 N N . MET A 1 94 ? -1.309 5.009 0.829 1.00 94.12 94 MET A N 1
ATOM 767 C CA . MET A 1 94 ? -0.472 3.976 0.217 1.00 94.12 94 MET A CA 1
ATOM 768 C C . MET A 1 94 ? -0.125 4.307 -1.236 1.00 94.12 94 MET A C 1
ATOM 770 O O . MET A 1 94 ? 1.028 4.167 -1.627 1.00 94.12 94 MET A O 1
ATOM 774 N N . ALA A 1 95 ? -1.076 4.807 -2.028 1.00 94.19 95 ALA A N 1
ATOM 775 C CA . ALA A 1 95 ? -0.832 5.205 -3.411 1.00 94.19 95 ALA A CA 1
ATOM 776 C C . ALA A 1 95 ? 0.206 6.328 -3.507 1.00 94.19 95 ALA A C 1
ATOM 778 O O . ALA A 1 95 ? 1.101 6.261 -4.346 1.00 94.19 95 ALA A O 1
ATOM 779 N N . LYS A 1 96 ? 0.138 7.326 -2.616 1.00 90.88 96 LYS A N 1
ATOM 780 C CA . LYS A 1 96 ? 1.153 8.387 -2.545 1.00 90.88 96 LYS A CA 1
ATOM 781 C C . LYS A 1 96 ? 2.521 7.837 -2.143 1.00 90.88 96 LYS A C 1
ATOM 783 O O . LYS A 1 96 ? 3.518 8.254 -2.726 1.00 90.88 96 LYS A O 1
ATOM 788 N N . ALA A 1 97 ? 2.577 6.900 -1.195 1.00 89.81 97 ALA A N 1
ATOM 789 C CA . ALA A 1 97 ? 3.829 6.239 -0.827 1.00 89.81 97 ALA A CA 1
ATOM 790 C C . ALA A 1 97 ? 4.432 5.478 -2.021 1.00 89.81 97 ALA A C 1
ATOM 792 O O . ALA A 1 97 ? 5.596 5.684 -2.341 1.00 89.81 97 ALA A O 1
ATOM 793 N N . LEU A 1 98 ? 3.618 4.694 -2.733 1.00 91.88 98 LEU A N 1
ATOM 794 C CA . LEU A 1 98 ? 4.026 3.936 -3.920 1.00 91.88 98 LEU A CA 1
ATOM 795 C C . LEU A 1 98 ? 4.458 4.841 -5.084 1.00 91.88 98 LEU A C 1
ATOM 797 O O . LEU A 1 98 ? 5.433 4.540 -5.762 1.00 91.88 98 LEU A O 1
ATOM 801 N N . ALA A 1 99 ? 3.770 5.959 -5.317 1.00 89.88 99 ALA A N 1
ATOM 802 C CA . ALA A 1 99 ? 4.129 6.904 -6.377 1.00 89.88 99 ALA A CA 1
ATOM 803 C C . ALA A 1 99 ? 5.492 7.576 -6.131 1.00 89.88 99 ALA A C 1
ATOM 805 O O . ALA A 1 99 ? 6.193 7.919 -7.079 1.00 89.88 99 ALA A O 1
ATOM 806 N N . ASN A 1 100 ? 5.869 7.750 -4.860 1.00 84.94 100 ASN A N 1
ATOM 807 C CA . ASN A 1 100 ? 7.152 8.326 -4.448 1.00 84.94 100 ASN A CA 1
ATOM 808 C C . ASN A 1 100 ? 8.211 7.250 -4.142 1.00 84.94 100 ASN A C 1
ATOM 810 O O . ASN A 1 100 ? 9.272 7.566 -3.603 1.00 84.94 100 ASN A O 1
ATOM 814 N N . GLU A 1 101 ? 7.928 5.985 -4.457 1.00 83.62 101 GLU A N 1
ATOM 815 C CA . GLU A 1 101 ? 8.846 4.877 -4.237 1.00 83.62 101 GLU A CA 1
ATOM 816 C C . GLU A 1 101 ? 10.025 4.939 -5.216 1.00 83.62 101 GLU A C 1
ATOM 818 O O . GLU A 1 101 ? 9.840 5.099 -6.425 1.00 83.62 101 GLU A O 1
ATOM 823 N N . LEU A 1 102 ? 11.247 4.784 -4.699 1.00 83.88 102 LEU A N 1
ATOM 824 C CA . LEU A 1 102 ? 12.467 4.907 -5.506 1.00 83.88 102 LEU A CA 1
ATOM 825 C C . LEU A 1 102 ? 12.871 3.594 -6.176 1.00 83.88 102 LEU A C 1
ATOM 827 O O . LEU A 1 102 ? 13.531 3.618 -7.214 1.00 83.88 102 LEU A O 1
ATOM 831 N N . LEU A 1 103 ? 12.491 2.457 -5.593 1.00 85.25 103 LEU A N 1
ATOM 832 C CA . LEU A 1 103 ? 12.756 1.146 -6.181 1.00 85.25 103 LEU A CA 1
ATOM 833 C C . LEU A 1 103 ? 12.071 1.028 -7.529 1.00 85.25 103 LEU A C 1
ATOM 835 O O . LEU A 1 103 ? 10.927 1.447 -7.661 1.00 85.25 103 LEU A O 1
ATOM 839 N N . THR A 1 104 ? 12.718 0.419 -8.518 1.00 86.31 104 THR A N 1
ATOM 840 C CA . THR A 1 104 ? 12.029 0.073 -9.766 1.00 86.31 104 THR A CA 1
ATOM 841 C C . THR A 1 104 ? 11.043 -1.068 -9.523 1.00 86.31 104 THR A C 1
ATOM 843 O O . THR A 1 104 ? 11.161 -1.825 -8.555 1.00 86.31 104 THR A O 1
ATOM 846 N N . THR A 1 105 ? 10.051 -1.211 -10.401 1.00 88.44 105 THR A N 1
ATOM 847 C CA . THR A 1 105 ? 9.103 -2.332 -10.330 1.00 88.44 105 THR A CA 1
ATOM 848 C C . THR A 1 105 ? 9.817 -3.674 -10.416 1.00 88.44 105 THR A C 1
ATOM 850 O O . THR A 1 105 ? 9.445 -4.581 -9.689 1.00 88.44 105 THR A O 1
ATOM 853 N N . ASP A 1 106 ? 10.885 -3.791 -11.205 1.00 87.50 106 ASP A N 1
ATOM 854 C CA . ASP A 1 106 ? 11.641 -5.042 -11.344 1.00 87.50 106 ASP A CA 1
ATOM 855 C C . ASP A 1 106 ? 12.366 -5.428 -10.048 1.00 87.50 106 ASP A C 1
ATOM 857 O O . ASP A 1 106 ? 12.357 -6.590 -9.644 1.00 87.50 106 ASP A O 1
ATOM 861 N N . GLN A 1 107 ? 12.944 -4.445 -9.350 1.00 86.88 107 GLN A N 1
ATOM 862 C CA . GLN A 1 107 ? 13.597 -4.664 -8.056 1.00 86.88 107 GLN A CA 1
ATOM 863 C C . GLN A 1 107 ? 12.581 -5.069 -6.986 1.00 86.88 107 GLN A C 1
ATOM 865 O O . GLN A 1 107 ? 12.757 -6.068 -6.287 1.00 86.88 107 GLN A O 1
ATOM 870 N N . ALA A 1 108 ? 11.504 -4.293 -6.878 1.00 87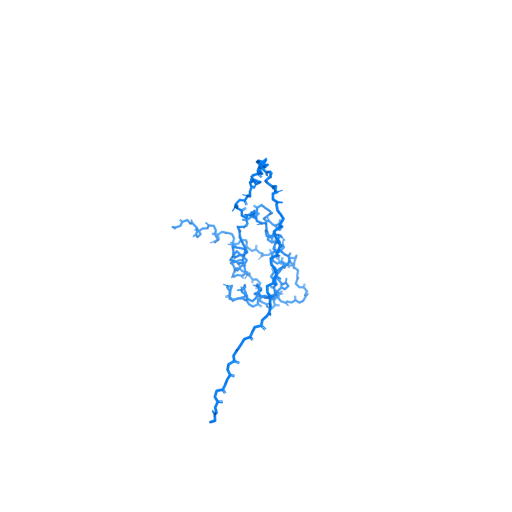.00 108 ALA A N 1
ATOM 871 C CA . ALA A 1 108 ? 10.455 -4.482 -5.885 1.00 87.00 108 ALA A CA 1
ATOM 872 C C . ALA A 1 108 ? 9.656 -5.774 -6.103 1.00 87.00 108 ALA A C 1
ATOM 874 O O . ALA A 1 108 ? 9.257 -6.423 -5.138 1.00 87.00 108 ALA A O 1
ATOM 875 N N . ASN A 1 109 ? 9.442 -6.160 -7.363 1.00 91.25 109 ASN A N 1
ATOM 876 C CA . ASN A 1 109 ? 8.664 -7.341 -7.715 1.00 91.25 109 ASN A CA 1
ATOM 877 C C . ASN A 1 109 ? 9.489 -8.631 -7.720 1.00 91.25 109 ASN A C 1
ATOM 879 O O . ASN A 1 109 ? 8.935 -9.701 -7.983 1.00 91.25 109 ASN A O 1
ATOM 883 N N . SER A 1 110 ? 10.788 -8.551 -7.426 1.00 85.62 110 SER A N 1
ATOM 884 C CA . SER A 1 110 ? 11.623 -9.735 -7.270 1.00 85.62 110 SER A CA 1
ATOM 885 C C . SER A 1 110 ? 11.123 -10.590 -6.098 1.00 85.62 110 SER A C 1
ATOM 887 O O . SER A 1 110 ? 10.797 -10.084 -5.023 1.00 85.62 110 SER A O 1
ATOM 889 N N . GLY A 1 111 ? 11.066 -11.913 -6.287 1.00 75.00 111 GLY A N 1
ATOM 890 C CA . GLY A 1 111 ? 10.556 -12.843 -5.267 1.00 75.00 111 GLY A CA 1
ATOM 891 C C . GLY A 1 111 ? 11.346 -12.845 -3.951 1.00 75.00 111 GLY A C 1
ATOM 892 O O . GLY A 1 111 ? 10.848 -13.327 -2.940 1.00 75.00 111 GLY A O 1
ATOM 893 N N . ASN A 1 112 ? 12.549 -12.264 -3.949 1.00 74.19 112 ASN A N 1
ATOM 894 C CA . ASN A 1 112 ? 13.441 -12.189 -2.794 1.00 74.19 112 ASN A CA 1
ATOM 895 C C . ASN A 1 112 ? 13.496 -10.789 -2.161 1.00 74.19 112 ASN A C 1
ATOM 897 O O . ASN A 1 112 ? 14.347 -10.546 -1.307 1.00 74.19 112 ASN A O 1
ATOM 901 N N . PHE A 1 113 ? 12.624 -9.857 -2.562 1.00 78.12 113 PHE A N 1
ATOM 902 C CA . PHE A 1 113 ? 12.667 -8.493 -2.045 1.00 78.12 113 PHE A CA 1
ATOM 903 C C . PHE A 1 113 ? 12.415 -8.441 -0.527 1.00 78.12 113 PHE A C 1
ATOM 905 O O . PHE A 1 113 ? 11.390 -8.917 -0.023 1.00 78.12 113 PHE A O 1
ATOM 912 N N . ARG A 1 114 ? 13.335 -7.801 0.208 1.00 75.75 114 ARG A N 1
ATOM 913 C CA . ARG A 1 114 ? 13.194 -7.472 1.632 1.00 75.75 114 ARG A CA 1
ATOM 914 C C . ARG A 1 114 ? 13.651 -6.036 1.866 1.00 75.75 114 ARG A C 1
ATOM 916 O O . ARG A 1 114 ? 14.687 -5.604 1.372 1.00 75.75 114 ARG A O 1
ATOM 923 N N . PHE A 1 115 ? 12.920 -5.300 2.698 1.00 73.56 115 PHE A N 1
ATOM 924 C CA . PHE A 1 115 ? 13.225 -3.896 3.005 1.00 73.56 115 PHE A CA 1
ATOM 925 C C . PHE 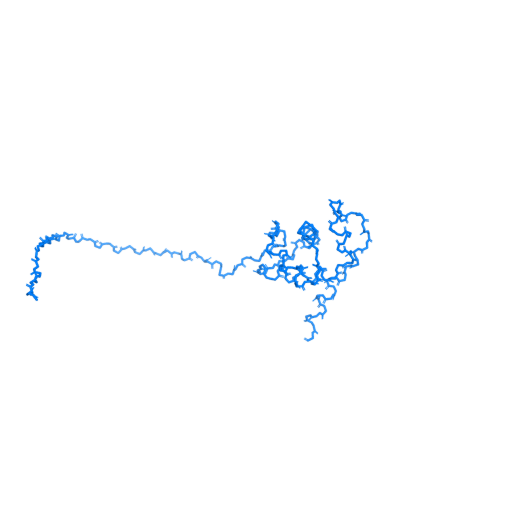A 1 115 ? 14.541 -3.658 3.774 1.00 73.56 115 PHE A C 1
ATOM 927 O O . PHE A 1 115 ? 14.867 -2.501 4.039 1.00 73.56 115 PHE A O 1
ATOM 934 N N . ASN A 1 116 ? 15.281 -4.716 4.114 1.00 67.38 116 ASN A N 1
ATOM 935 C CA . ASN A 1 116 ? 16.550 -4.653 4.840 1.00 67.38 116 ASN A CA 1
ATOM 936 C C . ASN A 1 116 ? 17.762 -4.406 3.916 1.00 67.38 116 ASN A C 1
ATOM 938 O O . ASN A 1 116 ? 18.810 -4.015 4.415 1.00 67.38 116 ASN A O 1
ATOM 942 N N . ASP A 1 117 ? 17.616 -4.575 2.594 1.00 53.44 117 ASP A N 1
ATOM 943 C CA . ASP A 1 117 ? 18.744 -4.571 1.642 1.00 53.44 117 ASP A CA 1
ATOM 944 C C . ASP A 1 117 ? 19.039 -3.214 0.979 1.00 53.44 117 ASP A C 1
ATOM 946 O O . ASP A 1 117 ? 19.980 -3.091 0.198 1.00 53.44 117 ASP A O 1
ATOM 950 N N . VAL A 1 118 ? 18.265 -2.158 1.260 1.00 47.09 118 VAL A N 1
ATOM 951 C CA . VAL A 1 118 ? 18.422 -0.877 0.544 1.00 47.09 118 VAL A CA 1
ATOM 952 C C . VAL A 1 118 ? 18.276 0.306 1.496 1.00 47.09 118 VAL A C 1
ATOM 954 O O . VAL A 1 118 ? 17.194 0.853 1.712 1.00 47.09 118 VAL A O 1
ATOM 957 N N . GLY A 1 119 ? 19.406 0.728 2.067 1.00 51.38 119 GLY A N 1
ATOM 958 C CA . GLY A 1 119 ? 19.548 1.869 2.979 1.00 51.38 119 GLY A CA 1
ATOM 959 C C . GLY A 1 119 ? 19.271 3.254 2.374 1.00 51.38 119 GLY A C 1
ATOM 960 O O . GLY A 1 119 ? 19.882 4.230 2.794 1.00 51.38 119 GLY A O 1
ATOM 961 N N . ARG A 1 120 ? 18.378 3.393 1.388 1.00 51.94 120 ARG A N 1
ATOM 962 C CA . ARG A 1 120 ? 18.009 4.703 0.823 1.00 51.94 120 ARG A CA 1
ATOM 963 C C . ARG A 1 120 ? 16.534 4.805 0.450 1.00 51.94 120 ARG A C 1
ATOM 965 O O . ARG A 1 120 ? 16.156 5.160 -0.656 1.00 51.94 120 ARG A O 1
ATOM 972 N N . PHE A 1 121 ? 15.693 4.590 1.445 1.00 54.91 121 PHE A N 1
ATOM 973 C CA . PHE A 1 121 ? 14.341 5.129 1.462 1.00 54.91 121 PHE A CA 1
ATOM 974 C C . PHE A 1 121 ? 14.440 6.590 1.911 1.00 54.91 121 PHE A C 1
ATOM 976 O O . PHE A 1 121 ? 14.336 6.880 3.100 1.00 54.91 121 PHE A O 1
ATOM 983 N N . LYS A 1 122 ? 14.741 7.520 0.989 1.00 51.00 122 LYS A N 1
ATOM 984 C CA . LYS A 1 122 ? 14.613 8.952 1.297 1.00 51.00 122 LYS A CA 1
ATOM 985 C C . LYS A 1 122 ? 13.146 9.188 1.631 1.00 51.00 122 LYS A C 1
ATOM 987 O O . LYS A 1 122 ? 12.286 9.072 0.770 1.00 51.00 122 LYS A O 1
ATOM 992 N N . GLU A 1 123 ? 12.890 9.484 2.897 1.00 52.72 123 GLU A N 1
ATOM 993 C CA . GLU A 1 123 ? 11.583 9.581 3.547 1.00 52.72 123 GLU A CA 1
ATOM 994 C C . GLU A 1 123 ? 10.762 10.797 3.088 1.00 52.72 123 GLU A C 1
ATOM 996 O O . GLU A 1 123 ? 10.171 11.513 3.888 1.00 52.72 123 GLU A O 1
ATOM 1001 N N . GLN A 1 124 ? 10.737 11.068 1.785 1.00 50.81 124 GLN A N 1
ATOM 1002 C CA . GLN A 1 124 ? 10.073 12.230 1.202 1.00 50.81 124 GLN A CA 1
ATOM 1003 C C . GLN A 1 124 ? 8.559 12.025 1.044 1.00 50.81 124 GLN A C 1
ATOM 1005 O O . GLN A 1 124 ? 7.837 13.003 0.855 1.00 50.81 124 GLN A O 1
ATOM 1010 N N . TYR A 1 125 ? 8.047 10.796 1.212 1.00 55.31 125 TYR A N 1
ATOM 1011 C CA . TYR A 1 125 ? 6.608 10.504 1.127 1.00 55.31 125 TYR A CA 1
ATOM 1012 C C . TYR A 1 125 ? 5.784 11.291 2.152 1.00 55.31 125 TYR A C 1
ATOM 1014 O O . TYR A 1 125 ? 4.650 11.639 1.854 1.00 55.31 125 TYR A O 1
ATOM 1022 N N . LEU A 1 126 ? 6.321 11.612 3.337 1.00 54.38 126 LEU A N 1
ATOM 1023 C CA . LEU A 1 126 ? 5.597 12.443 4.309 1.00 54.38 126 LEU A CA 1
ATOM 1024 C C . LEU A 1 126 ? 5.759 13.941 4.065 1.00 54.38 126 LEU A C 1
ATOM 1026 O O . LEU A 1 126 ? 4.765 14.657 4.140 1.00 54.38 126 LEU A O 1
ATOM 1030 N N . ALA A 1 127 ? 6.964 14.407 3.724 1.00 55.03 127 ALA A N 1
ATOM 1031 C CA . ALA A 1 127 ? 7.222 15.831 3.504 1.00 55.03 127 ALA A CA 1
ATOM 1032 C C . ALA A 1 127 ? 6.337 16.414 2.385 1.00 55.03 127 ALA A C 1
ATOM 1034 O O . ALA A 1 127 ? 5.848 17.534 2.510 1.00 55.03 127 ALA A O 1
ATOM 1035 N N . ASN A 1 128 ? 6.060 15.625 1.341 1.00 52.09 128 ASN A N 1
ATOM 1036 C CA . ASN A 1 128 ? 5.188 16.026 0.234 1.00 52.09 128 ASN A CA 1
ATOM 1037 C C . ASN A 1 128 ? 3.688 15.848 0.540 1.00 52.09 128 ASN A C 1
ATOM 1039 O O . ASN A 1 128 ? 2.854 16.537 -0.042 1.00 52.09 128 ASN A O 1
ATOM 1043 N N . ILE A 1 129 ? 3.316 14.935 1.449 1.00 52.75 129 ILE A N 1
ATOM 1044 C CA . ILE A 1 129 ? 1.917 14.772 1.878 1.00 52.75 129 ILE A CA 1
ATOM 1045 C C . ILE A 1 129 ? 1.521 15.879 2.857 1.00 52.75 129 ILE A C 1
ATOM 1047 O O . ILE A 1 129 ? 0.400 16.366 2.773 1.00 52.75 129 ILE A O 1
ATOM 1051 N N . GLU A 1 130 ? 2.410 16.284 3.766 1.00 52.78 130 GLU A N 1
ATOM 1052 C CA . GLU A 1 130 ? 2.124 17.293 4.794 1.00 52.78 130 GLU A CA 1
ATOM 1053 C C . GLU A 1 130 ? 2.252 18.737 4.273 1.00 52.78 130 GLU A C 1
ATOM 1055 O O . GLU A 1 130 ? 1.523 19.608 4.745 1.00 52.78 130 GLU A O 1
ATOM 1060 N N . SER A 1 131 ? 3.081 19.003 3.254 1.00 49.72 131 SER A N 1
ATOM 1061 C CA . SER A 1 131 ? 3.170 20.335 2.628 1.00 49.72 131 SER A CA 1
ATOM 1062 C C . SER A 1 131 ? 1.964 20.685 1.744 1.00 49.72 131 SER A C 1
ATOM 1064 O O . SER A 1 131 ? 1.603 21.855 1.644 1.00 49.72 131 SER A O 1
ATOM 1066 N N . GLY A 1 132 ? 1.292 19.687 1.158 1.00 48.84 132 GLY A N 1
ATOM 1067 C CA . GLY A 1 132 ? 0.131 19.877 0.275 1.00 48.84 132 GLY A CA 1
ATOM 1068 C C . GLY A 1 132 ? -1.207 20.153 0.977 1.00 48.84 132 GLY A C 1
ATOM 1069 O O . GLY A 1 132 ? -2.203 20.368 0.298 1.00 48.84 132 GLY A O 1
ATOM 1070 N N . TYR A 1 133 ? -1.256 20.142 2.314 1.00 47.22 133 TYR A N 1
ATOM 1071 C CA . TYR A 1 133 ? -2.440 20.540 3.101 1.00 47.22 133 TYR A CA 1
ATOM 1072 C C . TYR A 1 133 ? -2.363 21.995 3.608 1.00 47.22 133 TYR A C 1
ATOM 1074 O O . TYR A 1 133 ? -3.164 22.392 4.452 1.00 47.22 133 TYR A O 1
ATOM 1082 N N . ARG A 1 134 ? -1.385 22.783 3.134 1.00 38.44 134 ARG A N 1
ATOM 1083 C CA . ARG A 1 134 ? -1.083 24.145 3.612 1.00 38.44 134 ARG A CA 1
ATOM 1084 C C . ARG A 1 134 ? -1.210 25.257 2.555 1.00 38.44 134 ARG A C 1
ATOM 1086 O O . ARG A 1 134 ? -0.601 26.309 2.733 1.00 38.44 134 ARG A O 1
ATOM 1093 N N . SER A 1 135 ? -1.989 25.055 1.493 1.00 35.34 135 SER A N 1
ATOM 1094 C CA . SER A 1 135 ? -2.328 26.103 0.512 1.00 35.34 135 SER A CA 1
ATOM 1095 C C . SER A 1 135 ? -3.809 26.435 0.540 1.00 35.34 135 SER A C 1
ATOM 1097 O O . SER A 1 135 ? -4.588 25.463 0.403 1.00 35.34 135 SER A O 1
#

Foldseek 3Di:
DDDDDDDDDDDDDDDDDDDDDDDDDPPPPPPPPPADPWAALVVCPPPDPVLLVVLCVLLVANADSVLLRLVSVVVCVVCVPDTHRDPVRSSNLSSLLSNLDPDHNVQSNPPPDDPVPDPDPPVCSVVVVVVVVPD

Organism: NCBI:txid1359184

Secondary structure (DSSP, 8-state):
----------------------------------SPPPEEGGGGPSPPHHHHHHHHHHHT----HHHHHHHHHHHHHH-TT-EESSHHHHHHHHHHHHHT--S-HHHHTSTT--TTS------HHHHHHHHTT--

pLDDT: mean 73.9, std 20.31, range [35.34, 97.69]

Sequence (135 aa):
MFSNKKPSNKDYEQNSELATPAITKDSEVEKNECCPKRKRLADYYPLTPEDAVILQRMSSRSFNIYFINQLLLKLSNKYPNRHFANKTAVLNYMAKALANELLTTDQANSGNFRFNDVGRFKEQYLANIESGYRS